Protein AF-A0A060Z6Z3-F1 (afdb_monomer_lite)

Sequence (87 aa):
TFVIMQVCYNCGKAGHVARDCDHANEQKCYSCGGFGHIQKGCEKVKCYRCGEIGHVAVQCSKASEVNCYNCGKSGHLAKECTIEATA

Structure (mmCIF, N/CA/C/O backbone):
data_AF-A0A060Z6Z3-F1
#
_entry.id   AF-A0A060Z6Z3-F1
#
loop_
_atom_site.group_PDB
_atom_site.id
_atom_site.type_symbol
_atom_site.label_atom_id
_atom_site.label_alt_id
_atom_site.label_comp_id
_atom_site.label_asym_id
_atom_site.label_entity_id
_atom_site.label_seq_id
_atom_site.pdbx_PDB_ins_code
_atom_site.Cartn_x
_atom_site.Cartn_y
_atom_site.Cartn_z
_atom_site.occupancy
_atom_site.B_iso_or_equiv
_atom_site.auth_seq_id
_atom_site.auth_comp_id
_atom_site.auth_asym_id
_atom_site.auth_atom_id
_atom_site.pdbx_PDB_model_num
ATOM 1 N N . THR A 1 1 ? 4.392 28.815 -21.774 1.00 47.09 1 THR A N 1
ATOM 2 C CA . THR A 1 1 ? 3.916 27.482 -22.196 1.00 47.09 1 THR A CA 1
ATOM 3 C C . THR A 1 1 ? 4.003 26.549 -21.009 1.00 47.09 1 THR A C 1
ATOM 5 O O . THR A 1 1 ? 5.104 26.328 -20.527 1.00 47.09 1 THR A O 1
ATOM 8 N N . PHE A 1 2 ? 2.877 26.089 -20.460 1.00 55.09 2 PHE A N 1
ATOM 9 C CA . PHE A 1 2 ? 2.880 25.114 -19.363 1.00 55.09 2 PHE A CA 1
ATOM 10 C C . PHE A 1 2 ? 3.359 23.767 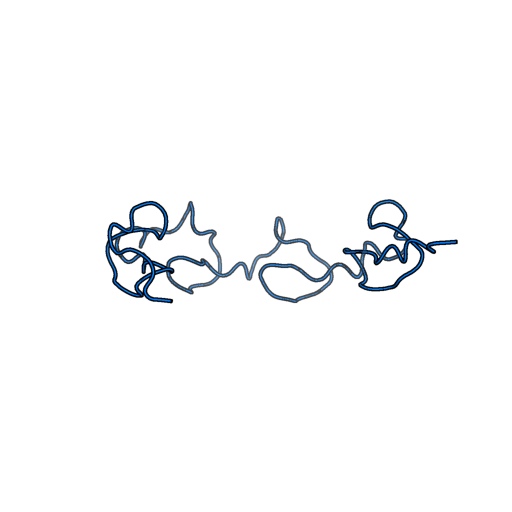-19.918 1.00 55.09 2 PHE A C 1
ATOM 12 O O . PHE A 1 2 ? 2.637 23.121 -20.672 1.00 55.09 2 PHE A O 1
ATOM 19 N N . VAL A 1 3 ? 4.591 23.361 -19.605 1.00 61.84 3 VAL A N 1
ATOM 20 C CA . VAL A 1 3 ? 5.065 22.007 -19.913 1.00 61.84 3 VAL A CA 1
ATOM 21 C C . VAL A 1 3 ? 4.395 21.084 -18.904 1.00 61.84 3 VAL A C 1
ATOM 23 O O . VAL A 1 3 ? 4.732 21.108 -17.722 1.00 61.84 3 VAL A O 1
ATOM 26 N N . ILE A 1 4 ? 3.400 20.313 -19.340 1.00 68.12 4 ILE A N 1
ATOM 27 C CA . ILE A 1 4 ? 2.774 19.305 -18.487 1.00 68.12 4 ILE A CA 1
ATOM 28 C C . ILE A 1 4 ? 3.829 18.224 -18.232 1.00 68.12 4 ILE A C 1
ATOM 30 O O . ILE A 1 4 ? 4.073 17.365 -19.077 1.00 68.12 4 ILE A O 1
ATOM 34 N N . MET A 1 5 ? 4.492 18.295 -17.079 1.00 66.38 5 MET A N 1
ATOM 35 C CA . MET A 1 5 ? 5.496 17.326 -16.652 1.00 66.38 5 MET A CA 1
ATOM 36 C C . MET A 1 5 ? 4.785 16.034 -16.234 1.00 66.38 5 MET A C 1
ATOM 38 O O . MET A 1 5 ? 4.534 15.793 -15.057 1.00 66.38 5 MET A O 1
ATOM 42 N N . GLN A 1 6 ? 4.385 15.231 -17.222 1.00 82.62 6 GLN A N 1
ATOM 43 C CA . GLN A 1 6 ? 3.771 13.926 -16.996 1.00 82.62 6 GLN A CA 1
ATOM 44 C C . GLN A 1 6 ? 4.796 13.021 -16.312 1.00 82.62 6 GLN A C 1
ATOM 46 O O . GLN A 1 6 ? 5.841 12.711 -16.888 1.00 82.62 6 GLN A O 1
ATOM 51 N N . VAL A 1 7 ? 4.513 12.652 -15.064 1.00 82.75 7 VAL A N 1
ATOM 52 C CA . VAL A 1 7 ? 5.296 11.681 -14.302 1.00 82.75 7 VAL A CA 1
ATOM 53 C C . VAL A 1 7 ? 4.634 10.327 -14.450 1.00 82.75 7 VAL A C 1
ATOM 55 O O . VAL A 1 7 ? 3.444 10.155 -14.189 1.00 82.75 7 VAL A O 1
ATOM 58 N N . CYS A 1 8 ? 5.419 9.349 -14.866 1.00 84.44 8 CYS A N 1
ATOM 59 C CA . CYS A 1 8 ? 4.957 7.994 -15.021 1.00 84.44 8 CYS A CA 1
ATOM 60 C C . CYS A 1 8 ? 4.675 7.375 -13.646 1.00 84.44 8 CYS A C 1
ATOM 62 O O . CYS A 1 8 ? 5.596 7.142 -12.868 1.00 84.44 8 CYS A O 1
ATOM 64 N N . TYR A 1 9 ? 3.416 7.043 -13.350 1.00 78.19 9 TYR A N 1
ATOM 65 C CA . TYR A 1 9 ? 3.036 6.336 -12.112 1.00 78.19 9 TYR A CA 1
ATOM 66 C C . TYR A 1 9 ? 3.637 4.937 -11.992 1.00 78.19 9 TYR A C 1
ATOM 68 O O . TYR A 1 9 ? 3.647 4.359 -10.904 1.00 78.19 9 TYR A O 1
ATOM 76 N N . ASN A 1 10 ? 4.135 4.429 -13.117 1.00 78.25 10 ASN A N 1
ATOM 77 C CA . ASN A 1 10 ? 4.697 3.110 -13.231 1.00 78.25 10 ASN A CA 1
ATOM 78 C C . ASN A 1 10 ? 6.185 3.078 -12.806 1.00 78.25 10 ASN A C 1
ATOM 80 O O . ASN A 1 10 ? 6.587 2.229 -12.015 1.00 78.25 10 ASN A O 1
ATOM 84 N N . CYS A 1 11 ? 7.020 4.003 -13.291 1.00 79.88 11 CYS A N 1
ATOM 85 C CA . CYS A 1 11 ? 8.464 4.025 -12.986 1.00 79.88 11 CYS A CA 1
ATOM 86 C C . CYS A 1 11 ? 8.934 5.273 -12.217 1.00 79.88 11 CYS A C 1
ATOM 88 O O . CYS A 1 11 ? 10.104 5.383 -11.863 1.00 79.88 11 CYS A O 1
ATOM 90 N N . GLY A 1 12 ? 8.051 6.243 -11.971 1.00 78.88 12 GLY A N 1
ATOM 91 C CA . GLY A 1 12 ? 8.356 7.496 -11.274 1.00 78.88 12 GLY A CA 1
ATOM 92 C C . GLY A 1 12 ? 9.153 8.521 -12.090 1.00 78.88 12 GLY A C 1
ATOM 93 O O . GLY A 1 12 ? 9.420 9.610 -11.587 1.00 78.88 12 GLY A O 1
ATOM 94 N N . LYS A 1 13 ? 9.532 8.215 -13.339 1.00 83.00 13 LYS A N 1
ATOM 95 C CA . LYS A 1 13 ? 10.276 9.136 -14.216 1.00 83.00 13 LYS A CA 1
ATOM 96 C C . LYS A 1 13 ? 9.325 10.086 -14.951 1.00 83.00 13 LYS A C 1
ATOM 98 O O . LYS A 1 13 ? 8.229 9.696 -15.352 1.00 83.00 13 LYS A O 1
ATOM 103 N N . ALA A 1 14 ? 9.753 11.332 -15.140 1.00 83.56 14 ALA A N 1
ATOM 104 C CA . ALA A 1 14 ? 9.019 12.334 -15.910 1.00 83.56 14 ALA A CA 1
ATOM 105 C C . ALA A 1 14 ? 9.218 12.165 -17.429 1.00 83.56 14 ALA A C 1
ATOM 107 O O . ALA A 1 14 ? 10.186 11.550 -17.872 1.00 83.56 14 ALA A O 1
ATOM 108 N N . GLY A 1 15 ? 8.310 12.736 -18.221 1.00 86.56 15 GLY A N 1
ATOM 109 C CA . GLY A 1 15 ? 8.392 12.795 -19.685 1.00 86.56 15 GLY A CA 1
ATOM 110 C C . GLY A 1 15 ? 7.520 11.778 -20.425 1.00 86.56 15 GLY A C 1
ATOM 111 O O . GLY A 1 15 ? 7.489 11.799 -21.649 1.00 86.56 15 GLY A O 1
ATOM 112 N N . HIS A 1 16 ? 6.796 10.916 -19.708 1.00 88.62 16 HIS A N 1
ATOM 113 C CA . HIS A 1 16 ? 5.844 9.966 -20.290 1.00 88.62 16 HIS A CA 1
ATOM 114 C C . HIS A 1 16 ? 4.760 9.578 -19.277 1.00 88.62 16 HIS A C 1
ATOM 116 O O . HIS A 1 16 ? 4.894 9.806 -18.073 1.00 88.62 16 HIS A O 1
ATOM 122 N N . VAL A 1 17 ? 3.685 8.965 -19.770 1.00 86.19 17 VAL A N 1
ATOM 123 C CA . VAL A 1 17 ? 2.620 8.383 -18.945 1.00 86.19 17 VAL A CA 1
ATOM 124 C C . VAL A 1 17 ? 2.826 6.883 -18.767 1.00 86.19 17 VAL A C 1
ATOM 126 O O . VAL A 1 17 ? 3.534 6.247 -19.540 1.00 86.19 17 VAL A O 1
ATOM 129 N N . ALA A 1 18 ? 2.161 6.292 -17.772 1.00 81.69 18 ALA A N 1
ATOM 130 C CA . ALA A 1 18 ? 2.277 4.864 -17.455 1.00 81.69 18 ALA A CA 1
ATOM 131 C C . ALA A 1 18 ? 2.018 3.929 -18.651 1.00 81.69 18 ALA A C 1
ATOM 133 O O . ALA A 1 18 ? 2.579 2.837 -18.704 1.00 81.69 18 ALA A O 1
ATOM 134 N N . ARG A 1 19 ? 1.195 4.367 -19.611 1.00 81.38 19 ARG A N 1
ATOM 135 C CA . ARG A 1 19 ? 0.821 3.597 -20.801 1.00 81.38 19 ARG A CA 1
ATOM 136 C C . ARG A 1 19 ? 1.941 3.478 -21.840 1.00 81.38 19 ARG A C 1
ATOM 138 O O . ARG A 1 19 ? 1.966 2.499 -22.570 1.00 81.38 19 ARG A O 1
ATOM 145 N N . ASP A 1 20 ? 2.855 4.442 -21.862 1.00 84.31 20 ASP A N 1
ATOM 146 C CA . ASP A 1 20 ? 3.995 4.526 -22.783 1.00 84.31 20 ASP A CA 1
ATOM 147 C C . ASP A 1 20 ? 5.312 4.183 -22.056 1.00 84.31 20 ASP A C 1
ATOM 149 O O . ASP A 1 20 ? 6.405 4.558 -22.475 1.00 84.31 20 ASP A O 1
ATOM 153 N N . CYS A 1 21 ? 5.211 3.513 -20.903 1.00 83.00 21 CYS A N 1
ATOM 154 C CA . CYS A 1 21 ? 6.356 3.171 -20.076 1.00 83.00 21 CYS A CA 1
ATOM 155 C C . CYS A 1 21 ? 7.000 1.863 -20.543 1.00 83.00 21 CYS A C 1
ATOM 157 O O . CYS A 1 21 ? 6.490 0.779 -20.268 1.00 83.00 21 CYS A O 1
ATOM 159 N N . ASP A 1 22 ? 8.179 1.973 -21.150 1.00 80.88 22 ASP A N 1
ATOM 160 C CA . ASP A 1 22 ? 9.011 0.824 -21.546 1.00 80.88 22 ASP A CA 1
ATOM 161 C C . ASP A 1 22 ? 9.520 0.007 -20.334 1.00 80.88 22 ASP A C 1
ATOM 163 O O . ASP A 1 22 ? 9.903 -1.154 -20.431 1.00 80.88 22 ASP A O 1
ATOM 167 N N . HIS A 1 23 ? 9.444 0.601 -19.139 1.00 72.38 23 HIS A N 1
ATOM 168 C CA . HIS A 1 23 ? 9.877 0.015 -17.874 1.00 72.38 23 HIS A CA 1
ATOM 169 C C . HIS A 1 23 ? 8.703 -0.541 -17.049 1.00 72.38 23 HIS A C 1
ATOM 171 O O . HIS A 1 23 ? 8.727 -0.522 -15.817 1.00 72.38 23 HIS A O 1
ATOM 177 N N . ALA A 1 24 ? 7.649 -1.048 -17.698 1.00 65.19 24 ALA A N 1
ATOM 178 C CA . ALA A 1 24 ? 6.509 -1.654 -17.002 1.00 65.19 24 ALA A CA 1
ATOM 179 C C . ALA A 1 24 ? 6.946 -2.756 -16.011 1.00 65.19 24 ALA A C 1
ATOM 181 O O . ALA A 1 24 ? 6.347 -2.924 -14.956 1.00 65.19 24 ALA A O 1
ATOM 182 N N . ASN A 1 25 ? 8.052 -3.442 -16.287 1.00 64.75 25 ASN A N 1
ATOM 183 C CA . ASN A 1 25 ? 8.602 -4.510 -15.444 1.00 64.75 25 ASN A CA 1
ATOM 184 C C . ASN A 1 25 ? 9.213 -3.994 -14.123 1.00 64.75 25 ASN A C 1
ATOM 186 O O . ASN A 1 25 ? 9.328 -4.748 -13.160 1.00 64.75 25 ASN A O 1
ATOM 190 N N . GLU A 1 26 ? 9.563 -2.704 -14.055 1.00 70.69 26 GLU A N 1
ATOM 191 C CA . GLU A 1 26 ? 10.048 -2.027 -12.844 1.00 70.69 26 GLU A CA 1
ATOM 192 C C . GLU A 1 26 ? 8.895 -1.591 -11.922 1.00 70.69 26 GLU A C 1
ATOM 194 O O . GLU A 1 26 ? 9.110 -0.864 -10.950 1.00 70.69 26 GLU A O 1
ATOM 199 N N . GLN A 1 27 ? 7.662 -2.036 -12.204 1.00 74.25 27 GLN A N 1
ATOM 200 C CA . GLN A 1 27 ? 6.524 -1.827 -11.317 1.00 74.25 27 GLN A CA 1
ATOM 201 C C . GLN A 1 27 ? 6.828 -2.358 -9.921 1.00 74.25 27 GLN A C 1
ATOM 203 O O . GLN A 1 27 ? 6.984 -3.564 -9.713 1.00 74.25 27 GLN A O 1
ATOM 208 N N . LYS A 1 28 ? 6.833 -1.446 -8.945 1.00 78.25 28 LYS A N 1
ATOM 209 C CA . LYS A 1 28 ? 6.768 -1.822 -7.539 1.00 78.25 28 LYS A CA 1
ATOM 210 C C . LYS A 1 28 ? 5.337 -2.223 -7.199 1.00 78.25 28 LYS A C 1
ATOM 212 O O . LYS A 1 28 ? 4.374 -1.517 -7.499 1.00 78.25 28 LYS A O 1
ATOM 217 N N . CYS A 1 29 ? 5.183 -3.346 -6.524 1.00 82.19 29 CYS A N 1
ATOM 218 C CA . CYS A 1 29 ? 3.915 -3.783 -5.988 1.00 82.19 29 CYS A CA 1
ATOM 219 C C . CYS A 1 29 ? 3.413 -2.768 -4.954 1.00 82.19 29 CYS A C 1
ATOM 221 O O . CYS A 1 29 ? 4.045 -2.558 -3.920 1.00 82.19 29 CYS A O 1
ATOM 223 N N . TYR A 1 30 ? 2.239 -2.180 -5.182 1.00 78.19 30 TYR A N 1
ATOM 224 C CA . TYR A 1 30 ? 1.635 -1.221 -4.249 1.00 78.19 30 TYR A CA 1
ATOM 225 C C . TYR A 1 30 ? 1.278 -1.820 -2.878 1.00 78.19 30 TYR A C 1
ATOM 227 O O . TYR A 1 30 ? 1.063 -1.073 -1.927 1.00 78.19 30 TYR A O 1
ATOM 235 N N . SER A 1 31 ? 1.221 -3.150 -2.756 1.00 78.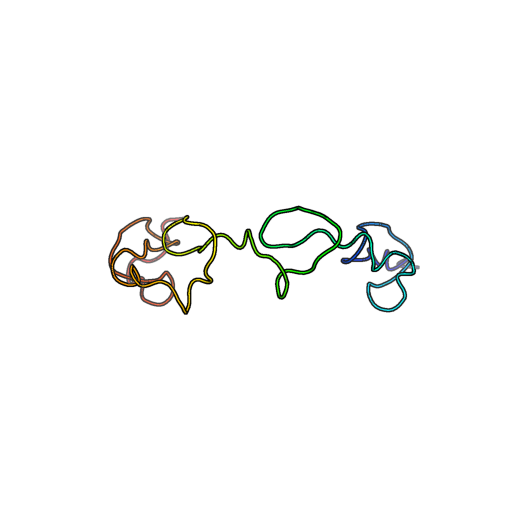94 31 SER A N 1
ATOM 236 C CA . SER A 1 31 ? 0.915 -3.821 -1.487 1.00 78.94 31 SER A CA 1
ATOM 237 C C . SER A 1 31 ? 2.139 -4.181 -0.650 1.00 78.94 31 SER A C 1
ATOM 239 O O . SER A 1 31 ? 2.044 -4.121 0.572 1.00 78.94 31 SER A O 1
ATOM 241 N N . CYS A 1 32 ? 3.267 -4.553 -1.262 1.00 79.88 32 CYS A N 1
ATOM 242 C CA . CYS A 1 32 ? 4.459 -4.999 -0.522 1.00 79.88 32 CYS A CA 1
ATOM 243 C C . CYS A 1 32 ? 5.736 -4.202 -0.831 1.00 79.88 32 CYS A C 1
ATOM 245 O O . CYS A 1 32 ? 6.750 -4.406 -0.173 1.00 79.88 32 CYS A O 1
ATOM 247 N N . GLY A 1 33 ? 5.716 -3.323 -1.836 1.00 77.69 33 GLY A N 1
ATOM 248 C CA . GLY A 1 33 ? 6.873 -2.548 -2.287 1.00 77.69 33 GLY A CA 1
ATOM 249 C C . GLY A 1 33 ? 7.918 -3.337 -3.087 1.00 77.69 33 GLY A C 1
ATOM 250 O O . GLY A 1 33 ? 8.895 -2.741 -3.526 1.00 77.69 33 GLY A O 1
ATOM 251 N N . GLY A 1 34 ? 7.733 -4.647 -3.288 1.00 78.06 34 GLY A N 1
ATOM 252 C CA . GLY A 1 34 ? 8.636 -5.491 -4.079 1.00 78.06 34 GLY A CA 1
ATOM 253 C C . GLY A 1 34 ? 8.467 -5.309 -5.589 1.00 78.06 34 GLY A C 1
ATOM 254 O O . GLY A 1 34 ? 7.429 -4.842 -6.041 1.00 78.06 34 GLY A O 1
ATOM 255 N N . PHE A 1 35 ? 9.470 -5.705 -6.370 1.00 78.31 35 PHE A N 1
ATOM 256 C CA . PHE A 1 35 ? 9.469 -5.613 -7.836 1.00 78.31 35 PHE A CA 1
ATOM 257 C C . PHE A 1 35 ? 9.117 -6.958 -8.496 1.00 78.31 35 PHE A C 1
ATOM 259 O O . PHE A 1 35 ? 9.067 -7.995 -7.829 1.00 78.31 35 PHE A O 1
ATOM 266 N N . GLY A 1 36 ? 8.858 -6.945 -9.807 1.00 78.50 36 GLY A N 1
ATOM 267 C CA . GLY A 1 36 ? 8.614 -8.154 -10.608 1.00 78.50 36 GLY A CA 1
ATOM 268 C C . GLY A 1 36 ? 7.194 -8.723 -10.519 1.00 78.50 36 GLY A C 1
ATOM 269 O O . GLY A 1 36 ? 6.887 -9.707 -11.183 1.00 78.5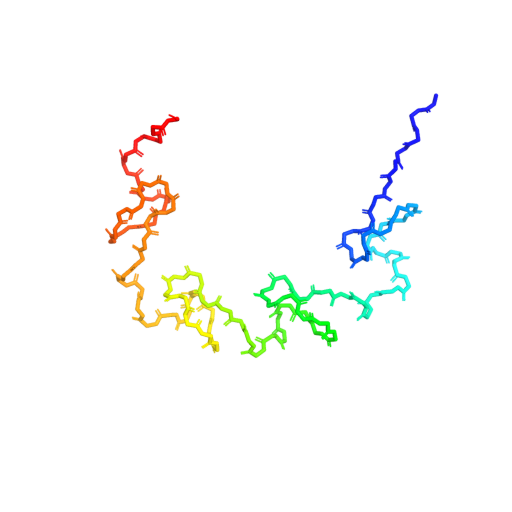0 36 GLY A O 1
ATOM 270 N N . HIS A 1 37 ? 6.311 -8.109 -9.729 1.00 81.25 37 HIS A N 1
ATOM 271 C CA . HIS A 1 37 ? 4.895 -8.458 -9.666 1.00 81.25 37 HIS A CA 1
ATOM 272 C C . HIS A 1 37 ? 4.041 -7.231 -9.329 1.00 81.25 37 HIS A C 1
ATOM 274 O O . HIS A 1 37 ? 4.477 -6.304 -8.648 1.00 81.25 37 HIS A O 1
ATOM 280 N N . ILE A 1 38 ? 2.786 -7.246 -9.775 1.00 79.12 38 ILE A N 1
ATOM 281 C CA . ILE A 1 38 ? 1.772 -6.252 -9.400 1.00 79.12 38 ILE A CA 1
ATOM 282 C C . ILE A 1 38 ? 0.969 -6.733 -8.187 1.00 79.12 38 ILE A C 1
ATOM 284 O O . ILE A 1 38 ? 1.000 -7.914 -7.849 1.00 79.12 38 ILE A O 1
ATOM 288 N N . GLN A 1 39 ? 0.178 -5.846 -7.574 1.00 75.44 39 GLN A N 1
ATOM 289 C CA . GLN A 1 39 ? -0.684 -6.175 -6.425 1.00 75.44 39 GLN A CA 1
ATOM 290 C C . GLN A 1 39 ? -1.499 -7.464 -6.627 1.00 75.44 39 GLN A C 1
ATOM 292 O O . GLN A 1 39 ? -1.604 -8.269 -5.706 1.00 75.44 39 GLN A O 1
ATOM 297 N N . LYS A 1 40 ? -2.023 -7.695 -7.839 1.00 75.19 40 LYS A N 1
ATOM 298 C CA . LYS A 1 40 ? -2.817 -8.889 -8.169 1.00 75.19 40 LYS A CA 1
ATOM 299 C C . LYS A 1 40 ? -2.035 -10.208 -8.050 1.00 75.19 40 LYS A C 1
ATOM 301 O O . LYS A 1 40 ? -2.641 -11.232 -7.774 1.00 75.19 40 LYS A O 1
ATOM 306 N N . GLY A 1 41 ? -0.720 -10.184 -8.262 1.00 75.62 41 GLY A N 1
ATOM 307 C CA . GLY A 1 41 ? 0.172 -11.343 -8.130 1.00 75.62 41 GLY A CA 1
ATOM 308 C C . GLY A 1 41 ? 1.013 -11.315 -6.853 1.00 75.62 41 GLY A C 1
ATOM 309 O O . GLY A 1 41 ? 2.032 -11.991 -6.783 1.00 75.62 41 GLY A O 1
ATOM 310 N N . CYS A 1 42 ? 0.654 -10.484 -5.870 1.00 82.06 42 CYS A N 1
ATOM 311 C CA . CYS A 1 42 ? 1.439 -10.330 -4.655 1.00 82.06 42 CYS A CA 1
ATOM 312 C C . CYS A 1 42 ? 1.069 -11.381 -3.607 1.00 82.06 42 CYS A C 1
ATOM 314 O O . CYS A 1 42 ? 0.057 -11.257 -2.923 1.00 82.06 42 CYS A O 1
ATOM 316 N N . GLU A 1 43 ? 1.943 -12.363 -3.409 1.00 78.88 43 GLU A N 1
ATOM 317 C CA . GLU A 1 43 ? 1.809 -13.358 -2.333 1.00 78.88 43 GLU A CA 1
ATOM 318 C C . GLU A 1 43 ? 1.994 -12.733 -0.940 1.00 78.88 43 GLU A C 1
ATOM 320 O O . GLU A 1 43 ? 1.436 -13.191 0.053 1.00 78.88 43 GLU A O 1
ATOM 325 N N . LYS A 1 44 ? 2.740 -11.624 -0.868 1.00 80.69 44 LYS A N 1
ATOM 326 C CA . LYS A 1 44 ? 2.984 -10.848 0.358 1.00 80.69 44 LYS A CA 1
ATOM 327 C C . LYS A 1 44 ? 1.956 -9.735 0.565 1.00 80.69 44 LYS A C 1
ATOM 329 O O . LYS A 1 44 ? 2.266 -8.725 1.198 1.00 80.69 44 LYS A O 1
ATOM 334 N N . VAL A 1 45 ? 0.752 -9.869 0.004 1.00 85.31 45 VAL A N 1
ATOM 335 C CA . VAL A 1 45 ? -0.303 -8.875 0.207 1.00 85.31 45 VAL A CA 1
ATOM 336 C C . VAL A 1 45 ? -0.648 -8.801 1.692 1.00 85.31 45 VAL A C 1
ATOM 338 O O . VAL A 1 45 ? -1.025 -9.797 2.307 1.00 85.31 45 VAL A O 1
ATOM 341 N N . LYS A 1 46 ? -0.464 -7.616 2.280 1.00 82.88 46 LYS A N 1
ATOM 342 C CA . LYS A 1 46 ? -0.813 -7.341 3.671 1.00 82.88 46 LYS A CA 1
ATOM 343 C C . LYS A 1 46 ? -2.287 -6.966 3.744 1.00 82.88 46 LYS A C 1
ATOM 345 O O . LYS A 1 46 ? -2.736 -6.027 3.087 1.00 82.88 46 LYS A O 1
ATOM 350 N N . CYS A 1 47 ? -3.039 -7.681 4.563 1.00 82.06 47 CYS A N 1
ATOM 351 C CA . CYS A 1 47 ? -4.418 -7.363 4.851 1.00 82.06 47 CYS A CA 1
ATOM 352 C C . CYS A 1 47 ? -4.488 -6.043 5.622 1.00 82.06 47 CYS A C 1
ATOM 354 O O . CYS A 1 47 ? -4.022 -5.940 6.754 1.00 82.06 47 CYS A O 1
ATO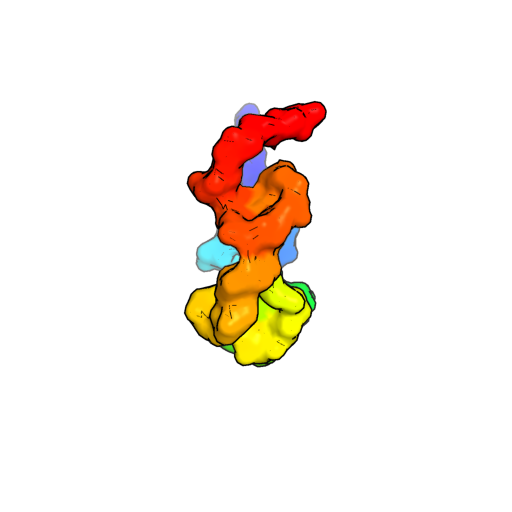M 356 N N . TYR A 1 48 ? -5.122 -5.030 5.037 1.00 75.62 48 TYR A N 1
ATOM 357 C CA . TYR A 1 48 ? -5.266 -3.725 5.687 1.00 75.62 48 TYR A CA 1
ATOM 358 C C . TYR A 1 48 ? -6.189 -3.747 6.918 1.00 75.62 48 TYR A C 1
ATOM 360 O O . TYR A 1 48 ? -6.143 -2.808 7.707 1.00 75.62 48 TYR A O 1
ATOM 368 N N . ARG A 1 49 ? -7.006 -4.799 7.100 1.00 76.12 49 ARG A N 1
ATOM 369 C CA . ARG A 1 49 ? -7.896 -4.946 8.267 1.00 76.12 49 ARG A CA 1
ATOM 370 C C . ARG A 1 49 ? -7.185 -5.507 9.499 1.00 76.12 49 ARG A C 1
ATOM 372 O O . ARG A 1 49 ? -7.392 -4.974 10.578 1.00 76.12 49 ARG A O 1
ATOM 379 N N . CYS A 1 50 ? -6.363 -6.550 9.348 1.00 78.69 50 CYS A N 1
ATOM 380 C CA . CYS A 1 50 ? -5.713 -7.230 10.481 1.00 78.69 50 CYS A CA 1
ATOM 381 C C . CYS A 1 50 ? -4.180 -7.125 10.497 1.00 78.69 50 CYS A C 1
ATOM 383 O O . CYS A 1 50 ? -3.551 -7.518 11.471 1.00 78.69 50 CYS A O 1
ATOM 385 N N . GLY A 1 51 ? -3.562 -6.620 9.428 1.00 77.94 51 GLY A N 1
ATOM 386 C CA . GLY A 1 51 ? -2.111 -6.488 9.307 1.00 77.94 51 GLY A CA 1
ATOM 387 C C . GLY A 1 51 ? -1.361 -7.772 8.933 1.00 77.94 51 GLY A C 1
ATOM 388 O O . GLY A 1 51 ? -0.153 -7.705 8.721 1.00 77.94 51 GLY A O 1
ATOM 389 N N . GLU A 1 52 ? -2.041 -8.908 8.808 1.00 83.19 52 GLU A N 1
ATOM 390 C CA . GLU A 1 52 ? -1.434 -10.194 8.433 1.00 83.19 52 GLU A CA 1
ATOM 391 C C . GLU A 1 52 ? -1.187 -10.274 6.918 1.00 83.19 52 GLU A C 1
ATOM 393 O O . GLU A 1 52 ? -1.882 -9.625 6.135 1.00 83.19 52 GLU A O 1
ATOM 398 N N . ILE A 1 53 ? -0.215 -11.079 6.485 1.00 83.62 53 ILE A N 1
ATOM 399 C CA . ILE A 1 53 ? 0.083 -11.297 5.059 1.00 83.62 53 ILE A CA 1
ATOM 400 C C . ILE A 1 53 ? -0.655 -12.520 4.495 1.00 83.62 53 ILE A C 1
ATOM 402 O O . ILE A 1 53 ? -1.074 -13.403 5.239 1.00 83.62 53 ILE A O 1
ATOM 406 N N . GLY A 1 54 ? -0.799 -12.581 3.170 1.00 84.06 54 GLY A N 1
ATOM 407 C CA . GLY A 1 54 ? -1.321 -13.753 2.454 1.00 84.06 54 GLY A CA 1
ATOM 408 C C . GLY A 1 54 ? -2.818 -13.707 2.145 1.00 84.06 54 GLY A C 1
ATOM 409 O O . GLY A 1 54 ? -3.344 -14.636 1.540 1.00 84.06 54 GLY A O 1
ATOM 410 N N . HIS A 1 55 ? -3.515 -12.629 2.514 1.00 85.31 55 HIS A N 1
ATOM 411 C CA . HIS A 1 55 ? -4.902 -12.401 2.113 1.00 85.31 55 HIS A CA 1
ATOM 412 C C . HIS A 1 55 ? -5.219 -10.909 1.976 1.00 85.31 55 HIS A C 1
ATOM 414 O O . HIS A 1 55 ? -4.604 -10.044 2.602 1.00 85.31 55 HIS A O 1
ATOM 420 N N . VAL A 1 56 ? -6.223 -10.597 1.160 1.00 82.06 56 VAL A N 1
ATOM 421 C CA . VAL A 1 56 ? -6.774 -9.242 1.031 1.00 82.06 56 VAL A CA 1
ATOM 422 C C . VAL A 1 56 ? -7.863 -8.992 2.074 1.00 82.06 56 VAL A C 1
ATOM 424 O O . VAL A 1 56 ? -8.502 -9.921 2.558 1.00 82.06 56 VAL A O 1
ATOM 427 N N . ALA A 1 57 ? -8.137 -7.721 2.380 1.00 78.88 57 ALA A N 1
ATOM 428 C CA . ALA A 1 57 ? -9.130 -7.315 3.381 1.00 78.88 57 ALA A CA 1
ATOM 429 C C . ALA A 1 57 ? -10.524 -7.947 3.196 1.00 78.88 57 ALA A C 1
ATOM 431 O O . ALA A 1 57 ? -11.214 -8.204 4.181 1.00 78.88 57 ALA A O 1
ATOM 432 N N . VAL A 1 58 ? -10.932 -8.218 1.951 1.00 78.25 58 VAL A N 1
ATOM 433 C C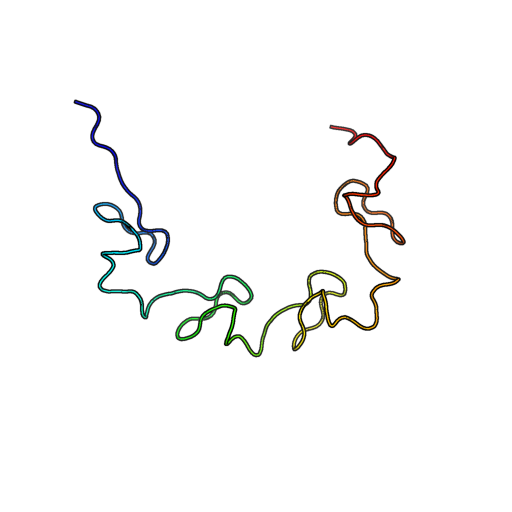A . VAL A 1 58 ? -12.215 -8.872 1.642 1.00 78.25 58 VAL A CA 1
ATOM 434 C C . VAL A 1 58 ? -12.245 -10.352 2.045 1.00 78.25 58 VAL A C 1
ATOM 436 O O . VAL A 1 58 ? -13.303 -10.863 2.382 1.00 78.25 58 VAL A O 1
ATOM 439 N N . GLN A 1 59 ? -11.090 -11.020 2.083 1.00 79.81 59 GLN A N 1
ATOM 440 C CA . GLN A 1 59 ? -10.932 -12.414 2.518 1.00 79.81 59 GLN A CA 1
ATOM 441 C C . GLN A 1 59 ? -10.485 -12.520 3.986 1.00 79.81 59 GLN A C 1
ATOM 443 O O . GLN A 1 59 ? -10.078 -13.584 4.441 1.00 79.81 59 GLN A O 1
ATOM 448 N N . CYS A 1 60 ? -10.512 -11.416 4.735 1.00 83.75 60 CYS A N 1
ATOM 449 C CA . CYS A 1 60 ? -10.071 -11.402 6.121 1.00 83.75 60 CYS A CA 1
ATOM 450 C C . CYS A 1 60 ? -11.138 -11.990 7.046 1.00 83.75 60 CYS A C 1
ATOM 452 O O . CYS A 1 60 ? -12.186 -11.379 7.256 1.00 83.75 60 CYS A O 1
ATOM 454 N N . SER A 1 61 ? -10.834 -13.130 7.666 1.00 79.31 61 SER A N 1
ATOM 455 C CA . SER A 1 61 ? -11.703 -13.775 8.661 1.00 79.31 61 SER A CA 1
ATOM 456 C C . SER A 1 61 ? -11.875 -12.943 9.939 1.00 79.31 61 SER A C 1
ATOM 458 O O . SER A 1 61 ? -12.882 -13.068 10.625 1.00 79.31 61 SER A O 1
ATOM 460 N N . LYS A 1 62 ? -10.927 -12.041 10.238 1.00 71.19 62 LYS A N 1
ATOM 461 C CA . LYS A 1 62 ? -10.964 -11.102 11.376 1.00 71.19 62 LYS A CA 1
ATOM 462 C C . LYS A 1 62 ? -11.705 -9.800 11.043 1.00 71.19 62 LYS A C 1
ATOM 464 O O . LYS A 1 62 ? -11.371 -8.737 11.557 1.00 71.19 62 LYS A O 1
ATOM 469 N N . ALA A 1 63 ? -12.703 -9.852 10.157 1.00 63.56 63 ALA A N 1
ATOM 470 C CA . ALA A 1 63 ? -13.442 -8.666 9.713 1.00 63.56 63 ALA A CA 1
ATOM 471 C C . ALA A 1 63 ? -14.044 -7.851 10.876 1.00 63.56 63 ALA A C 1
ATOM 473 O O . ALA A 1 63 ? -14.177 -6.636 10.756 1.00 63.56 63 ALA A O 1
ATOM 474 N N . SER A 1 64 ? -14.352 -8.510 11.997 1.00 60.84 64 SER A N 1
ATOM 475 C CA . SER A 1 64 ? -14.930 -7.894 13.195 1.00 60.84 64 SER A CA 1
ATOM 476 C C . SER A 1 64 ? -13.940 -7.071 14.036 1.00 60.84 64 SER A C 1
ATOM 478 O O . SER A 1 64 ? -14.377 -6.309 14.892 1.00 60.84 64 SER A O 1
ATOM 480 N N . GLU A 1 65 ? -12.629 -7.188 13.799 1.00 65.94 65 GLU A N 1
ATOM 481 C CA . GLU A 1 65 ? -11.577 -6.424 14.499 1.00 65.94 65 GLU A CA 1
ATOM 482 C C . GLU A 1 65 ? -11.112 -5.202 13.687 1.00 65.94 65 GLU A C 1
ATOM 484 O O . GLU A 1 65 ? -10.020 -4.672 13.894 1.00 65.94 65 GLU A O 1
ATOM 489 N N . VAL A 1 66 ? -11.920 -4.756 12.718 1.00 71.38 66 VAL A N 1
ATOM 490 C CA . VAL A 1 66 ? -11.566 -3.604 11.890 1.00 71.38 66 VAL A CA 1
ATOM 491 C C . VAL A 1 66 ? -11.485 -2.339 12.742 1.00 71.38 66 VAL A C 1
ATOM 493 O O . VAL A 1 66 ? -12.423 -1.991 13.460 1.00 71.38 66 VAL A O 1
ATOM 496 N N . ASN A 1 67 ? -10.343 -1.660 12.659 1.00 74.94 67 ASN A N 1
ATOM 497 C CA . ASN A 1 67 ? -10.132 -0.362 13.281 1.00 74.94 67 ASN A CA 1
ATOM 498 C C . ASN A 1 67 ? -10.544 0.738 12.307 1.00 74.94 67 ASN A C 1
ATOM 500 O O . ASN A 1 67 ? -10.165 0.737 11.133 1.00 74.94 67 ASN A O 1
ATOM 504 N N . CYS A 1 68 ? -11.315 1.692 12.805 1.00 80.62 68 CYS A N 1
ATOM 505 C CA . CYS A 1 68 ? -11.713 2.861 12.060 1.00 80.62 68 CYS A CA 1
ATOM 506 C C . CYS A 1 68 ? -10.489 3.737 11.784 1.00 80.62 68 CYS A C 1
ATOM 508 O O . CYS A 1 68 ? -9.878 4.273 12.703 1.00 80.62 68 CYS A O 1
ATOM 510 N N . TYR A 1 69 ? -10.155 3.935 10.510 1.00 76.69 69 TYR A N 1
ATOM 511 C CA . TYR A 1 69 ? -9.033 4.793 10.109 1.00 76.69 69 TYR A CA 1
ATOM 512 C C . TYR A 1 69 ? -9.247 6.284 10.413 1.00 76.69 69 TYR A C 1
ATOM 514 O O . TYR A 1 69 ? -8.308 7.057 10.278 1.00 76.69 69 TYR A O 1
ATOM 522 N N . ASN A 1 70 ? -10.467 6.685 10.784 1.00 80.94 70 ASN A N 1
ATOM 523 C CA . ASN A 1 70 ? -10.798 8.066 11.129 1.00 80.94 70 ASN A CA 1
ATOM 524 C C . ASN A 1 70 ? -10.630 8.326 12.639 1.00 80.94 70 ASN A C 1
ATOM 526 O O . ASN A 1 70 ? -9.945 9.258 13.034 1.00 80.94 70 ASN A O 1
ATOM 530 N N . CYS A 1 71 ? -11.183 7.459 13.498 1.00 83.44 71 CYS A N 1
ATOM 531 C CA . CYS A 1 71 ? -11.172 7.667 14.954 1.00 83.44 71 CYS A CA 1
ATOM 532 C C . CYS A 1 71 ? -10.293 6.682 15.746 1.00 83.44 71 CYS A C 1
ATOM 534 O O . CYS A 1 71 ? -10.220 6.768 16.971 1.00 83.44 71 CYS A O 1
ATOM 536 N N . GLY A 1 72 ? -9.670 5.706 15.082 1.00 77.88 72 GLY A N 1
ATOM 537 C CA . GLY A 1 72 ? -8.799 4.697 15.693 1.00 77.88 72 GLY A CA 1
ATOM 538 C C . GLY A 1 72 ? -9.512 3.612 16.510 1.00 77.88 72 GLY A C 1
ATOM 539 O O . GLY A 1 72 ? -8.851 2.692 16.983 1.00 77.88 72 GLY A O 1
ATOM 540 N N . LYS A 1 73 ? -10.840 3.681 16.683 1.00 80.25 73 LYS A N 1
ATOM 541 C CA . LYS A 1 73 ? -11.610 2.689 17.456 1.00 80.25 73 LYS A CA 1
ATOM 542 C C . LYS A 1 73 ? -11.939 1.446 16.628 1.00 80.25 73 LYS A C 1
ATOM 544 O O . LYS A 1 73 ? -12.208 1.552 15.434 1.00 80.25 73 LYS A O 1
ATOM 549 N N . SER A 1 74 ? -11.976 0.283 17.272 1.00 78.12 74 SER A N 1
ATOM 550 C CA . SER A 1 74 ? -12.382 -0.985 16.661 1.00 78.12 74 SER A CA 1
ATOM 551 C C . SER A 1 74 ? -13.906 -1.111 16.509 1.00 78.12 74 SER A C 1
ATOM 553 O O . SER A 1 74 ? -14.680 -0.411 17.166 1.00 78.12 74 SER A O 1
ATOM 555 N N . GLY A 1 75 ? -14.343 -2.005 15.619 1.00 78.62 75 GLY A N 1
ATOM 556 C CA . GLY A 1 75 ? -15.745 -2.407 15.457 1.00 78.62 75 GLY A CA 1
ATOM 557 C C . GLY A 1 75 ? -16.513 -1.706 14.332 1.00 78.62 75 GLY A C 1
ATOM 558 O O . GLY A 1 75 ? -17.676 -2.028 14.119 1.00 78.62 75 GLY A O 1
ATOM 559 N N . HIS A 1 76 ? -15.890 -0.777 13.598 1.00 80.81 76 HIS A N 1
ATOM 560 C CA . HIS A 1 76 ? -16.492 -0.123 12.429 1.00 80.81 76 HIS A CA 1
ATOM 561 C C . HIS A 1 76 ? -15.428 0.368 11.434 1.00 80.81 76 HIS A C 1
ATOM 563 O O . HIS A 1 76 ? -14.274 0.610 11.796 1.00 80.81 76 HIS A O 1
ATOM 569 N N . LEU A 1 77 ? -15.803 0.531 10.162 1.00 77.38 77 LEU A N 1
ATOM 570 C CA . LEU A 1 77 ? -14.948 1.161 9.149 1.00 77.38 77 LEU A CA 1
ATOM 571 C C . LEU A 1 77 ? -15.068 2.687 9.181 1.00 77.38 77 LEU A C 1
ATOM 573 O O . LEU A 1 77 ? -16.069 3.235 9.623 1.00 77.38 77 LEU A O 1
ATOM 577 N N . ALA A 1 78 ? -14.092 3.388 8.595 1.00 79.81 78 ALA A N 1
ATOM 578 C CA . ALA A 1 78 ? -14.132 4.850 8.458 1.00 79.81 78 ALA A CA 1
ATOM 579 C C . ALA A 1 78 ? -15.407 5.374 7.764 1.00 79.81 78 ALA A C 1
ATOM 581 O O . ALA A 1 78 ? -15.849 6.479 8.054 1.00 79.81 78 ALA A O 1
ATOM 582 N N . LYS A 1 79 ? -16.023 4.567 6.888 1.00 76.62 79 LYS A N 1
ATOM 583 C CA . LYS A 1 79 ? -17.305 4.878 6.232 1.00 76.62 79 LYS A CA 1
ATOM 584 C C . LYS A 1 79 ? -18.508 4.870 7.177 1.00 76.62 79 LYS A C 1
ATOM 586 O O . LYS A 1 79 ? -19.501 5.520 6.889 1.00 76.62 79 LYS A O 1
ATOM 591 N N . GLU A 1 80 ? -18.417 4.111 8.259 1.00 76.38 80 GLU A N 1
ATOM 592 C CA . GLU A 1 80 ? -19.455 3.940 9.279 1.00 76.38 80 GLU A CA 1
ATOM 593 C C . GLU A 1 80 ? -19.096 4.719 10.555 1.00 76.38 80 GLU A C 1
ATOM 595 O O . GLU A 1 80 ? -19.734 4.570 11.594 1.00 76.38 80 GLU A O 1
ATOM 600 N N . CYS A 1 81 ? -18.046 5.545 10.493 1.00 84.88 81 CYS A N 1
ATOM 601 C CA . CYS A 1 81 ? -17.606 6.370 11.603 1.00 84.88 81 CYS A CA 1
ATOM 602 C C . CYS A 1 81 ? -18.597 7.508 11.816 1.00 84.88 81 CYS A C 1
ATOM 604 O O . CYS A 1 81 ? -18.691 8.420 10.999 1.00 84.88 81 CYS A O 1
ATOM 606 N N . THR A 1 82 ? -19.305 7.465 12.940 1.00 82.06 82 THR A N 1
ATOM 607 C CA . THR A 1 82 ? -20.209 8.538 13.374 1.00 82.06 82 THR A CA 1
ATOM 608 C C . THR A 1 82 ? -19.483 9.641 14.141 1.00 82.06 82 THR A C 1
ATOM 610 O O . THR A 1 82 ? -20.103 10.621 14.539 1.00 82.06 82 THR A O 1
ATOM 613 N N . ILE A 1 83 ? -18.182 9.470 14.398 1.00 76.50 83 ILE A N 1
ATOM 614 C CA . ILE A 1 83 ? -17.340 10.504 14.993 1.00 76.50 83 ILE A CA 1
ATOM 615 C C . ILE A 1 83 ? -16.868 11.388 13.842 1.00 76.50 83 ILE A C 1
ATOM 617 O O . ILE A 1 83 ? -16.135 10.920 12.967 1.00 76.50 83 ILE A O 1
ATOM 621 N N . GLU A 1 84 ? -17.330 12.638 13.823 1.00 67.38 84 GLU A N 1
ATOM 622 C CA . GLU A 1 84 ? -16.785 13.661 12.934 1.00 67.38 84 GLU A CA 1
ATOM 623 C C . GLU A 1 84 ? -15.287 13.781 13.213 1.00 67.38 84 GLU A C 1
ATOM 625 O O . GLU A 1 84 ? -14.875 13.862 14.370 1.00 67.38 84 GLU A O 1
ATOM 630 N N . ALA A 1 85 ? -14.479 13.696 12.156 1.00 57.03 85 ALA A N 1
ATOM 631 C CA . ALA A 1 85 ? -13.028 13.726 12.247 1.00 57.03 85 ALA A CA 1
ATOM 632 C C . ALA A 1 85 ? -12.601 14.96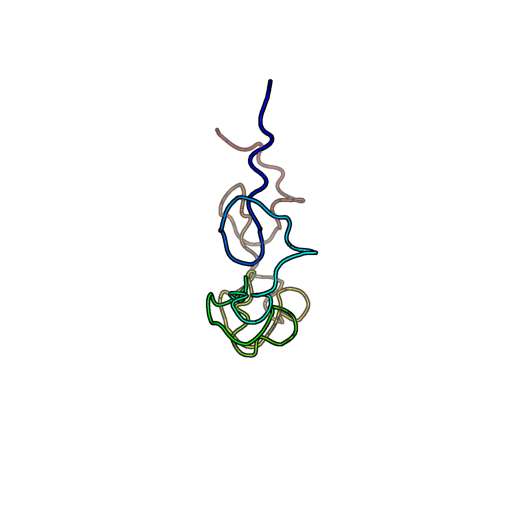7 13.040 1.00 57.03 85 ALA A C 1
ATOM 634 O O . ALA A 1 85 ? -12.741 16.087 12.547 1.00 57.03 85 ALA A O 1
ATOM 635 N N . THR A 1 86 ? -12.110 14.788 14.267 1.00 55.56 86 THR A N 1
ATOM 636 C CA . THR A 1 86 ? -11.428 15.879 14.958 1.00 55.56 86 THR A CA 1
ATOM 637 C C . THR A 1 86 ? -10.153 16.146 14.169 1.00 55.56 86 THR A C 1
ATOM 639 O O . THR A 1 86 ? -9.263 15.296 14.132 1.00 55.56 86 THR A O 1
ATOM 642 N N . ALA A 1 87 ? -10.160 17.278 13.464 1.00 49.91 87 ALA A N 1
ATOM 643 C CA . ALA A 1 87 ? -9.056 17.809 12.674 1.00 49.91 87 ALA A CA 1
ATOM 644 C C . ALA A 1 87 ? -7.783 18.015 13.506 1.00 49.91 87 ALA A C 1
ATOM 646 O O . ALA A 1 87 ? -7.908 18.328 14.714 1.00 49.91 87 ALA A O 1
#

pLDDT: mean 76.71, std 8.22, range [47.09, 88.62]

InterPro domains:
  IPR001878 Zinc finger, CCHC-type [PF00098] (7-23)
  IPR001878 Zinc finger, CCHC-type [PF00098] (46-62)
  IPR001878 Zinc finger, CCHC-type [PF00098] (67-82)
  IPR001878 Zinc finger, CCHC-type [PS50158] (8-21)
  IPR001878 Zinc finger, CCHC-type [PS50158] (28-44)
  IPR001878 Zinc finger, CCHC-type [PS50158] (46-62)
  IPR001878 Zinc finger, CCHC-type [PS50158] (68-81)
  IPR001878 Zinc finger, CCHC-type [SM00343] (7-23)
  IPR001878 Zinc finger, CCHC-type [SM00343] (28-44)
  IPR001878 Zinc finger, CCHC-type [SM00343] (46-62)
  IPR001878 Zinc finger, CCHC-type [SM00343] (67-83)
  IPR025836 Zinc knuckle CX2CX4HX4C [PF14392] (29-44)
  IPR036875 Zinc finger, CCHC-type superfamily [SSF57756] (6-44)
  IPR036875 Zinc finger, CCHC-type superfamily [SSF57756] (44-83)
  IPR042509 Zinc finger CCHC domain-containing protein 3 [PTHR22639] (27-82)

Secondary structure (DSSP, 8-state):
------B-TTT--BSS-GGG-TTGGGPPPTTT--SSS-GGG-TTPBPTTT--BSS-GGG-TTGGGPBPTTT--BSS-GGG--S----

Radius of gyration: 17.99 Å; chains: 1; bounding box: 30×41×40 Å

Organism: Oncorhynchus mykiss (NCBI:txid8022)

Foldseek 3Di:
DPPPQAQAPQQRDTDDYVVPDPVNQQGQAPQPRDGRDHVVPDCQRQAPQPRDGRDHVVPDPVVQQGAAPQPRDGRDYVVPDPDDRPD